Protein AF-A0A914NV13-F1 (afdb_monomer_lite)

Sequence (77 aa):
MFTLPWVDQHAINSALYPFKELLNLGIQPEFLEDACLHEEKLFRSMIKNGQSIYKMLTIFVENFIMNYEDSIRMFAK

Organism: Meloidogyne incognita (NCBI:txid6306)

pLDDT: mean 81.53, std 12.22, range [31.16, 90.56]

Foldseek 3Di:
DPPPPPVCPVLVCLQCVLVVVCVVLVDDPVLVVVLCVVQVVLSVCCSPPVVVLSVVLVCCCVPPVDDSSVSSVVVSD

Radius of gyration: 12.93 Å; chains: 1; bounding box: 28×24×41 Å

Structure (mmCIF, N/CA/C/O backbone):
data_AF-A0A914NV13-F1
#
_entry.id   AF-A0A914NV13-F1
#
loop_
_atom_site.group_PDB
_atom_site.id
_atom_site.type_symbol
_atom_site.label_atom_id
_atom_site.label_alt_id
_atom_site.label_comp_id
_atom_site.label_asym_id
_atom_site.label_entity_id
_atom_site.label_seq_id
_atom_s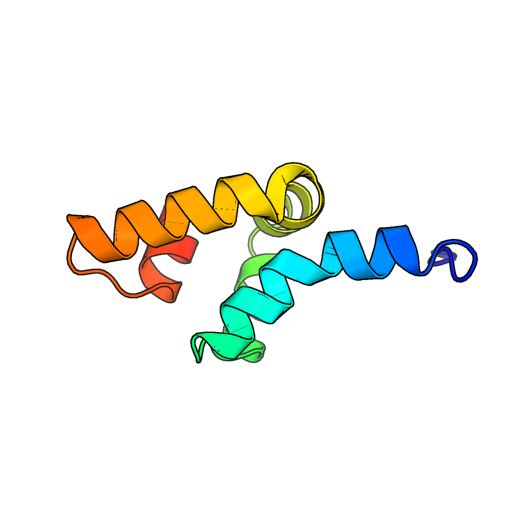ite.pdbx_PDB_ins_code
_atom_site.Cartn_x
_atom_site.Cartn_y
_atom_site.Cartn_z
_atom_site.occupancy
_atom_site.B_iso_or_equiv
_atom_site.auth_seq_id
_atom_site.auth_comp_id
_atom_site.auth_asym_id
_atom_site.auth_atom_id
_atom_site.pdbx_PDB_model_num
ATOM 1 N N . MET A 1 1 ? 7.951 1.735 -26.522 1.00 31.16 1 MET A N 1
ATOM 2 C CA . MET A 1 1 ? 8.176 0.358 -26.038 1.00 31.16 1 MET A CA 1
ATOM 3 C C . MET A 1 1 ? 8.707 0.470 -24.619 1.00 31.16 1 MET A C 1
ATOM 5 O O . MET A 1 1 ? 9.869 0.804 -24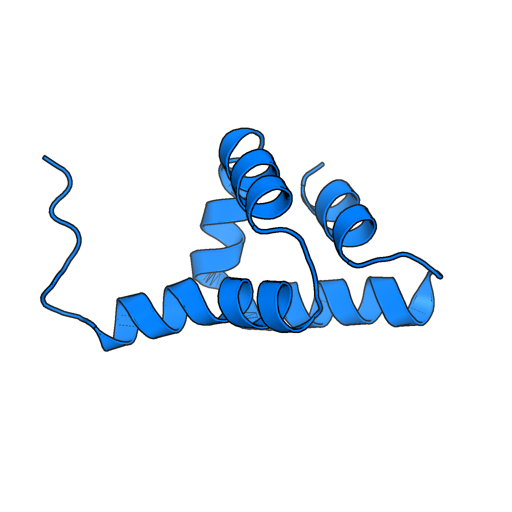.444 1.00 31.16 1 MET A O 1
ATOM 9 N N . PHE A 1 2 ? 7.841 0.338 -23.611 1.00 44.59 2 PHE A N 1
ATOM 10 C CA . PHE A 1 2 ? 8.291 0.281 -22.220 1.00 44.59 2 PHE A CA 1
ATOM 11 C C . PHE A 1 2 ? 8.903 -1.101 -22.011 1.00 44.59 2 PHE A C 1
ATOM 13 O O . PHE A 1 2 ? 8.187 -2.084 -21.846 1.00 44.59 2 PHE A O 1
ATOM 20 N N . THR A 1 3 ? 10.225 -1.203 -22.104 1.00 44.47 3 THR A N 1
ATOM 21 C CA . THR A 1 3 ? 10.933 -2.395 -21.646 1.00 44.47 3 THR A CA 1
ATOM 22 C C . THR A 1 3 ? 10.832 -2.396 -20.127 1.00 44.47 3 THR A C 1
ATOM 24 O O . THR A 1 3 ? 11.631 -1.746 -19.453 1.00 44.47 3 THR A O 1
ATOM 27 N N . LEU A 1 4 ? 9.814 -3.066 -19.577 1.00 48.53 4 LEU A N 1
ATOM 28 C CA . LEU A 1 4 ? 9.856 -3.467 -18.174 1.00 48.53 4 LEU A CA 1
ATOM 29 C C . LEU A 1 4 ? 11.189 -4.201 -17.979 1.00 48.53 4 LEU A C 1
ATOM 31 O O . LEU A 1 4 ? 11.480 -5.107 -18.768 1.00 48.53 4 LEU A O 1
ATOM 35 N N . PRO A 1 5 ? 12.027 -3.802 -17.010 1.00 47.22 5 PRO A N 1
ATOM 36 C CA . PRO A 1 5 ? 13.313 -4.430 -16.797 1.00 47.22 5 PRO A CA 1
ATOM 37 C C . PRO A 1 5 ? 13.061 -5.825 -16.227 1.00 47.22 5 PRO A C 1
ATOM 39 O O . PRO A 1 5 ? 13.099 -6.046 -15.025 1.00 47.22 5 PRO A O 1
ATOM 42 N N . TRP A 1 6 ? 12.843 -6.793 -17.115 1.00 52.91 6 TRP A N 1
ATOM 43 C CA . TRP A 1 6 ? 12.879 -8.226 -16.812 1.00 52.91 6 TRP A CA 1
ATOM 44 C C . TRP A 1 6 ? 14.219 -8.644 -16.177 1.00 52.91 6 TRP A C 1
ATOM 46 O O . TRP A 1 6 ? 14.341 -9.728 -15.625 1.00 52.91 6 TRP A O 1
ATOM 56 N N . VAL A 1 7 ? 15.220 -7.763 -16.258 1.00 55.66 7 VAL A N 1
ATOM 57 C CA . VAL A 1 7 ? 16.582 -7.934 -15.754 1.00 55.66 7 VAL A CA 1
ATOM 58 C C . VAL A 1 7 ? 16.680 -7.767 -14.232 1.00 55.66 7 VAL A C 1
ATOM 60 O O . VAL A 1 7 ? 17.595 -8.329 -13.642 1.00 55.66 7 VAL A O 1
ATOM 63 N N . ASP A 1 8 ? 15.752 -7.058 -13.573 1.00 69.69 8 ASP A N 1
ATOM 64 C CA . ASP A 1 8 ? 15.834 -6.819 -12.124 1.00 69.69 8 ASP A CA 1
ATOM 65 C C . ASP A 1 8 ? 14.541 -7.207 -11.397 1.00 69.69 8 ASP A C 1
ATOM 67 O O . ASP A 1 8 ? 13.704 -6.395 -10.992 1.00 69.69 8 ASP A O 1
ATOM 71 N N . GLN A 1 9 ? 14.385 -8.517 -11.232 1.00 75.69 9 GLN A N 1
ATOM 72 C CA . GLN A 1 9 ? 13.273 -9.123 -10.506 1.00 75.69 9 GLN A CA 1
ATOM 73 C C . GLN A 1 9 ? 13.228 -8.677 -9.037 1.00 75.69 9 GLN A C 1
ATOM 75 O O . GLN A 1 9 ? 12.155 -8.644 -8.434 1.00 75.69 9 GLN A O 1
ATOM 80 N N . HIS A 1 10 ? 14.372 -8.288 -8.467 1.00 76.44 10 HIS A N 1
ATOM 81 C CA . HIS A 1 10 ? 14.452 -7.730 -7.124 1.00 76.44 10 HIS A CA 1
ATOM 82 C C . HIS A 1 10 ? 13.854 -6.317 -7.078 1.00 76.44 10 HIS A C 1
ATOM 84 O O . HIS A 1 10 ? 13.025 -6.039 -6.211 1.00 76.44 10 HIS A O 1
ATOM 90 N N . ALA A 1 11 ? 14.183 -5.451 -8.041 1.00 74.69 11 ALA A N 1
ATOM 91 C CA . ALA A 1 11 ? 13.571 -4.128 -8.158 1.00 74.69 11 ALA A CA 1
ATOM 92 C C . ALA A 1 11 ? 12.053 -4.212 -8.366 1.00 74.69 11 ALA A C 1
ATOM 94 O O . ALA A 1 11 ? 11.312 -3.487 -7.704 1.00 74.69 11 ALA A O 1
ATOM 95 N N . ILE A 1 12 ? 11.576 -5.133 -9.212 1.00 79.00 12 ILE A N 1
ATOM 96 C CA . ILE A 1 12 ? 10.135 -5.358 -9.414 1.00 79.00 12 ILE A CA 1
ATOM 97 C C . ILE A 1 12 ? 9.472 -5.830 -8.116 1.00 79.00 12 ILE A C 1
ATOM 99 O O . ILE A 1 12 ? 8.449 -5.284 -7.712 1.00 79.00 12 ILE A O 1
ATOM 103 N N . ASN A 1 13 ? 10.052 -6.816 -7.430 1.00 80.06 13 ASN A N 1
ATOM 104 C CA . ASN A 1 13 ? 9.490 -7.320 -6.178 1.00 80.06 13 ASN A CA 1
ATOM 105 C C . ASN A 1 13 ? 9.461 -6.255 -5.077 1.00 80.06 13 ASN A C 1
ATOM 107 O O . ASN A 1 13 ? 8.483 -6.191 -4.337 1.00 80.06 13 A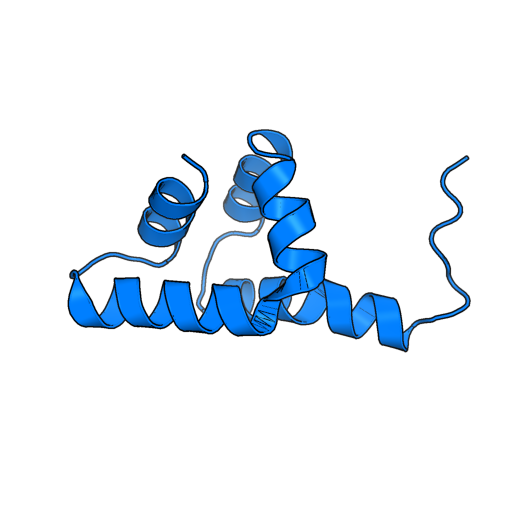SN A O 1
ATOM 111 N N . SER A 1 14 ? 10.491 -5.412 -4.999 1.00 80.12 14 SER A N 1
ATOM 112 C CA . SER A 1 14 ? 10.557 -4.296 -4.052 1.00 80.12 14 SER A CA 1
ATOM 113 C C . SER A 1 14 ? 9.516 -3.218 -4.375 1.00 80.12 14 SER A C 1
ATOM 115 O O . SER A 1 14 ? 8.798 -2.757 -3.493 1.00 80.12 14 SER A O 1
ATOM 117 N N . ALA A 1 15 ? 9.353 -2.885 -5.657 1.00 79.81 15 ALA A N 1
ATOM 118 C CA . ALA A 1 15 ? 8.353 -1.932 -6.127 1.00 79.81 15 ALA A CA 1
ATOM 119 C C . ALA A 1 15 ? 6.912 -2.413 -5.871 1.00 79.81 15 ALA A C 1
ATOM 121 O O . ALA A 1 15 ? 6.041 -1.624 -5.514 1.00 79.81 15 ALA A O 1
ATOM 122 N N . LEU A 1 16 ? 6.660 -3.716 -6.025 1.00 84.06 16 LEU A N 1
ATOM 123 C CA . LEU A 1 16 ? 5.340 -4.319 -5.824 1.00 84.06 16 LEU A CA 1
ATOM 124 C C . LEU A 1 16 ? 5.032 -4.663 -4.361 1.00 84.06 16 LEU A C 1
ATOM 126 O O . LEU A 1 16 ? 3.873 -4.905 -4.034 1.00 84.06 16 LEU A O 1
ATOM 130 N N . TYR A 1 17 ? 6.038 -4.687 -3.484 1.00 85.50 17 TYR A N 1
ATOM 131 C CA . TYR A 1 17 ? 5.885 -4.981 -2.058 1.00 85.50 17 TYR A CA 1
ATOM 132 C C . TYR A 1 17 ? 4.725 -4.226 -1.377 1.00 85.50 17 TYR A C 1
ATOM 134 O O . TYR A 1 17 ? 3.852 -4.890 -0.822 1.00 85.50 17 TYR A O 1
ATOM 142 N N . PRO A 1 18 ? 4.629 -2.882 -1.449 1.00 84.69 18 PRO A N 1
ATOM 143 C CA . PRO A 1 18 ? 3.561 -2.153 -0.764 1.00 84.69 18 PRO A CA 1
ATOM 144 C C . PRO A 1 18 ? 2.164 -2.506 -1.292 1.00 84.69 18 PRO A C 1
ATOM 146 O O . PRO A 1 18 ? 1.215 -2.546 -0.519 1.00 84.69 18 PRO A O 1
ATOM 149 N N . PHE A 1 19 ? 2.029 -2.823 -2.581 1.00 87.88 19 PHE A N 1
ATOM 150 C CA . PHE A 1 19 ? 0.757 -3.273 -3.145 1.00 87.88 19 PHE A CA 1
ATOM 151 C C . PHE A 1 19 ? 0.378 -4.662 -2.630 1.00 87.88 19 PHE A C 1
ATOM 153 O O . PHE A 1 19 ? -0.776 -4.886 -2.284 1.00 87.88 19 PHE A O 1
ATOM 160 N N . LYS A 1 20 ? 1.346 -5.581 -2.510 1.00 88.50 20 LYS A N 1
ATOM 161 C CA . LYS A 1 20 ? 1.110 -6.909 -1.922 1.00 88.50 20 LYS A CA 1
ATOM 162 C C . LYS A 1 20 ? 0.634 -6.813 -0.473 1.00 88.50 20 LYS A C 1
ATOM 164 O O . LYS A 1 20 ? -0.296 -7.519 -0.107 1.00 88.50 20 LYS A O 1
ATOM 169 N N . GLU A 1 21 ? 1.230 -5.932 0.328 1.00 88.62 21 GLU A N 1
ATOM 170 C CA . GLU A 1 21 ? 0.794 -5.707 1.713 1.00 88.62 21 GLU A CA 1
ATOM 171 C C . GLU A 1 21 ? -0.643 -5.175 1.775 1.00 88.62 21 GLU A C 1
ATOM 173 O O . GLU A 1 21 ? -1.469 -5.698 2.516 1.00 88.62 21 GLU A O 1
ATOM 178 N N . LEU A 1 22 ? -0.981 -4.192 0.937 1.00 87.94 22 LEU A N 1
ATOM 179 C CA . LEU A 1 22 ? -2.340 -3.649 0.857 1.00 87.94 22 LEU A CA 1
ATOM 180 C C . LEU A 1 22 ? -3.375 -4.700 0.420 1.00 87.94 22 LEU A C 1
ATOM 182 O O . LEU A 1 22 ? -4.469 -4.752 0.979 1.00 87.94 22 LEU A O 1
ATOM 186 N N . LEU A 1 23 ? -3.021 -5.580 -0.519 1.00 89.62 23 LEU A N 1
ATOM 187 C CA . LEU A 1 23 ? -3.867 -6.708 -0.920 1.00 89.62 23 LEU A CA 1
ATOM 188 C C . LEU A 1 23 ? -4.044 -7.729 0.215 1.00 89.62 23 LEU A C 1
ATOM 190 O O . LEU A 1 23 ? -5.155 -8.199 0.449 1.00 89.62 23 LEU A O 1
ATOM 194 N N . ASN A 1 24 ? -2.979 -8.040 0.964 1.00 89.25 24 ASN A N 1
ATOM 195 C CA . ASN A 1 24 ? -3.044 -8.939 2.123 1.00 89.25 24 ASN A CA 1
ATOM 196 C C . ASN A 1 24 ? -3.942 -8.394 3.246 1.00 89.25 24 ASN A C 1
ATOM 198 O O . ASN A 1 24 ? -4.507 -9.170 4.013 1.00 89.25 24 ASN A O 1
ATOM 202 N N . LEU A 1 25 ? -4.096 -7.071 3.328 1.00 85.00 25 LEU A N 1
ATOM 203 C CA . LEU A 1 25 ? -5.009 -6.396 4.253 1.00 85.00 25 LEU A CA 1
ATOM 204 C C . LEU A 1 25 ? -6.475 -6.406 3.786 1.00 85.00 25 LEU A C 1
ATOM 206 O O . LEU A 1 25 ? -7.342 -5.903 4.499 1.00 85.00 25 LEU A O 1
ATOM 210 N N . GLY A 1 26 ? -6.764 -6.985 2.618 1.00 85.69 26 GLY A N 1
ATOM 211 C CA . GLY A 1 26 ? -8.118 -7.141 2.085 1.00 85.69 26 GLY A 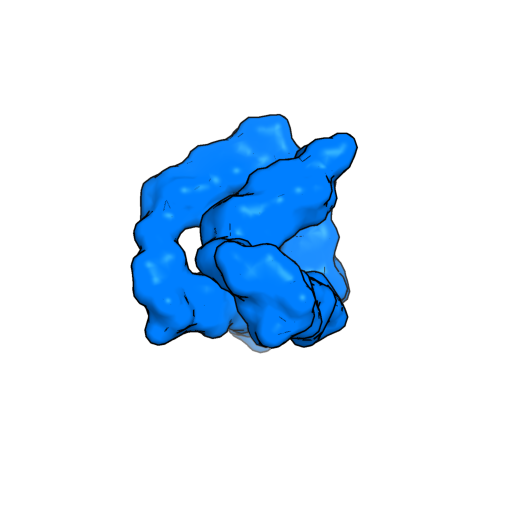CA 1
ATOM 212 C C . GLY A 1 26 ? -8.598 -5.988 1.204 1.00 85.69 26 GLY A C 1
ATOM 213 O O . GLY A 1 26 ? -9.778 -5.959 0.848 1.00 85.69 26 GLY A O 1
ATOM 214 N N . ILE A 1 27 ? -7.714 -5.054 0.831 1.00 89.62 27 ILE A N 1
ATOM 215 C CA . ILE A 1 27 ? -8.060 -4.010 -0.138 1.00 89.62 27 ILE A CA 1
ATOM 216 C C . ILE A 1 27 ? -8.294 -4.656 -1.500 1.00 89.62 27 ILE A C 1
ATOM 218 O O . ILE A 1 27 ? -7.517 -5.507 -1.937 1.00 89.62 27 ILE A O 1
ATOM 222 N N . GLN A 1 28 ? -9.363 -4.240 -2.172 1.00 90.50 28 G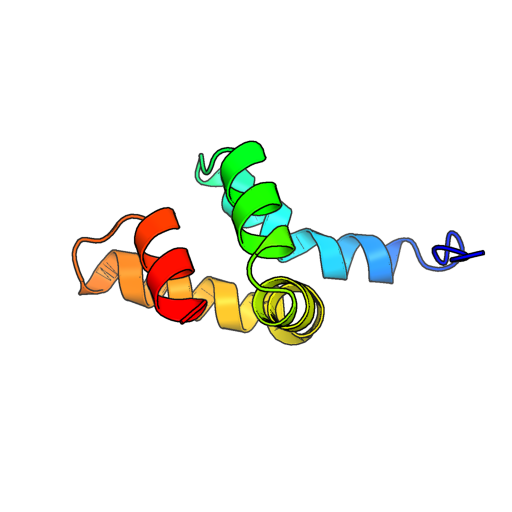LN A N 1
ATOM 223 C CA . GLN A 1 28 ? -9.703 -4.773 -3.483 1.00 90.50 28 GLN A CA 1
ATOM 224 C C . GLN A 1 28 ? -8.665 -4.335 -4.534 1.00 90.50 28 GLN A C 1
ATOM 226 O O . GLN A 1 28 ? -8.325 -3.146 -4.592 1.00 90.50 28 GLN A O 1
ATOM 231 N N . PRO A 1 29 ? -8.160 -5.254 -5.379 1.00 87.69 29 PRO A N 1
ATOM 232 C CA . PRO A 1 29 ? -7.256 -4.910 -6.475 1.00 87.69 29 PRO A CA 1
ATOM 233 C C . PRO A 1 29 ? -7.805 -3.793 -7.367 1.00 87.69 29 PRO A C 1
ATOM 235 O O . PRO A 1 29 ? -7.072 -2.869 -7.709 1.00 87.69 29 PRO A O 1
ATOM 238 N N . GLU A 1 30 ? -9.104 -3.829 -7.663 1.00 90.56 30 GLU A N 1
ATOM 239 C CA . GLU A 1 30 ? -9.800 -2.858 -8.507 1.00 90.56 30 GLU A CA 1
ATOM 240 C C . GLU A 1 30 ? -9.738 -1.451 -7.909 1.00 90.56 30 GLU A C 1
ATOM 242 O O . GLU A 1 30 ? -9.565 -0.477 -8.635 1.00 90.56 30 GLU A O 1
ATOM 247 N N . PHE A 1 31 ? -9.815 -1.336 -6.579 1.00 89.44 31 PHE A N 1
ATOM 248 C CA . PHE A 1 31 ? -9.662 -0.055 -5.894 1.00 89.44 31 PHE A CA 1
ATOM 249 C C . PHE A 1 31 ? -8.231 0.487 -6.018 1.00 89.44 31 PHE A C 1
ATOM 251 O O . PHE A 1 31 ? -8.039 1.680 -6.246 1.00 89.44 31 PHE A O 1
ATOM 258 N N . LEU A 1 32 ? -7.214 -0.370 -5.879 1.00 87.31 32 LEU A N 1
ATOM 259 C CA . LEU A 1 32 ? -5.813 0.045 -6.009 1.00 87.31 32 LEU A CA 1
ATOM 260 C C . LEU A 1 32 ? -5.473 0.462 -7.441 1.00 87.31 32 LEU A C 1
ATOM 262 O O . LEU A 1 32 ? -4.759 1.449 -7.630 1.00 87.31 32 LEU A O 1
ATOM 266 N N . GLU A 1 33 ? -5.978 -0.273 -8.432 1.00 88.12 33 GLU A N 1
ATOM 267 C CA . GLU A 1 33 ? -5.846 0.079 -9.845 1.00 88.12 33 GLU A CA 1
ATOM 268 C C . GLU A 1 33 ? -6.502 1.428 -10.130 1.00 88.12 33 GLU A C 1
ATOM 270 O O . GLU A 1 33 ? -5.843 2.324 -10.658 1.00 88.12 33 GLU A O 1
ATOM 275 N N . ASP A 1 34 ? -7.753 1.607 -9.705 1.00 87.81 34 ASP A N 1
ATOM 276 C CA . ASP A 1 34 ? -8.499 2.851 -9.871 1.00 87.81 34 ASP A CA 1
ATOM 277 C C . ASP A 1 34 ? -7.778 4.042 -9.224 1.00 87.81 34 ASP A C 1
ATOM 279 O O . ASP A 1 34 ? -7.539 5.056 -9.883 1.00 87.81 34 ASP A O 1
ATOM 283 N N . ALA A 1 35 ? -7.328 3.898 -7.976 1.00 85.81 35 ALA A N 1
ATOM 284 C CA . ALA A 1 35 ? -6.598 4.943 -7.263 1.00 85.81 35 ALA A CA 1
ATOM 285 C C . ALA A 1 35 ? -5.271 5.306 -7.953 1.00 85.81 35 ALA A C 1
ATOM 287 O O . ALA A 1 35 ? -4.903 6.479 -8.023 1.00 85.81 35 ALA A O 1
ATOM 288 N N . CYS A 1 36 ? -4.549 4.320 -8.492 1.00 85.62 36 CYS A N 1
ATOM 289 C CA . CYS A 1 36 ? -3.294 4.557 -9.208 1.00 85.62 36 CYS A CA 1
ATOM 290 C C . CYS A 1 36 ? -3.497 5.184 -10.593 1.00 85.62 36 CYS A C 1
ATOM 292 O O . CYS A 1 36 ? -2.626 5.928 -11.047 1.00 85.62 36 CYS A O 1
ATOM 294 N N . LEU A 1 37 ? -4.610 4.876 -11.266 1.00 84.88 37 LEU A N 1
ATOM 295 C CA . LEU A 1 37 ? -4.974 5.459 -12.558 1.00 84.88 37 LEU A CA 1
ATOM 296 C C . LEU A 1 37 ? -5.433 6.910 -12.413 1.00 84.88 37 LEU A C 1
ATOM 298 O O . LEU A 1 37 ? -5.061 7.748 -13.234 1.00 84.88 37 LEU A O 1
ATOM 302 N N . HIS A 1 38 ? -6.210 7.207 -11.372 1.00 83.88 38 HIS A N 1
ATOM 303 C CA . HIS A 1 38 ? -6.687 8.558 -11.096 1.00 83.88 38 HIS A CA 1
ATOM 304 C C . HIS A 1 38 ? -5.577 9.466 -10.557 1.00 83.88 38 HIS A C 1
ATOM 306 O O . HIS A 1 38 ? -5.512 10.632 -10.937 1.00 83.88 38 HIS A O 1
ATOM 312 N N . GLU A 1 39 ? -4.668 8.934 -9.735 1.00 84.12 39 GLU A N 1
ATOM 313 C CA . GLU A 1 39 ? -3.597 9.708 -9.106 1.00 84.12 39 GLU A CA 1
ATOM 314 C C . GLU A 1 39 ? -2.219 9.101 -9.401 1.00 84.12 39 GLU A C 1
ATOM 316 O O . GLU A 1 39 ? -1.626 8.374 -8.605 1.00 84.12 39 GLU A O 1
ATOM 321 N N . GLU A 1 40 ? -1.633 9.459 -10.547 1.00 80.00 40 GLU A N 1
ATOM 322 C CA . GLU A 1 40 ? -0.317 8.954 -10.981 1.00 80.00 40 GLU A CA 1
ATOM 323 C C . GLU A 1 40 ? 0.795 9.202 -9.933 1.00 80.00 40 GLU A C 1
ATOM 325 O O . GLU A 1 40 ? 1.765 8.441 -9.804 1.00 80.00 40 GLU A O 1
ATOM 330 N N . LYS A 1 41 ? 0.653 10.270 -9.135 1.00 83.69 41 LYS A N 1
ATOM 331 C CA . LYS A 1 41 ? 1.558 10.588 -8.022 1.00 83.69 41 LYS A CA 1
ATOM 332 C C . LYS A 1 41 ? 1.496 9.548 -6.908 1.00 83.69 41 LYS A C 1
ATOM 334 O O . LYS A 1 41 ? 2.546 9.263 -6.326 1.00 83.69 41 LYS A O 1
ATOM 339 N N . LEU A 1 42 ? 0.324 8.975 -6.632 1.00 83.56 42 LEU A N 1
ATOM 340 C CA . LEU A 1 42 ? 0.150 7.900 -5.658 1.00 83.56 42 LEU A CA 1
ATOM 341 C C . LEU A 1 42 ? 0.975 6.691 -6.089 1.00 83.56 42 LEU A C 1
ATOM 343 O O . LEU A 1 42 ? 1.841 6.245 -5.338 1.00 83.56 42 LEU A O 1
ATOM 347 N N . PHE A 1 43 ? 0.800 6.239 -7.333 1.00 83.88 43 PHE A N 1
ATOM 348 C CA . PHE A 1 43 ? 1.546 5.106 -7.879 1.00 83.88 43 PHE A CA 1
ATOM 349 C C . PHE A 1 43 ? 3.061 5.326 -7.785 1.00 83.88 43 PHE A C 1
ATOM 351 O O . PHE A 1 43 ? 3.792 4.508 -7.225 1.00 83.88 43 PHE A O 1
ATOM 358 N N . ARG A 1 44 ? 3.557 6.476 -8.259 1.00 84.50 44 ARG A N 1
ATOM 359 C CA . ARG A 1 44 ? 4.994 6.801 -8.207 1.00 84.50 44 ARG A CA 1
ATOM 360 C C . ARG A 1 44 ? 5.530 6.864 -6.778 1.00 84.50 44 ARG A C 1
ATOM 362 O O . ARG A 1 44 ? 6.664 6.448 -6.538 1.00 84.50 44 ARG A O 1
ATOM 369 N N . SER A 1 45 ? 4.742 7.391 -5.846 1.00 86.44 45 SER A N 1
ATOM 370 C CA . SER A 1 45 ? 5.125 7.495 -4.438 1.00 86.44 45 SER A CA 1
ATOM 371 C C . SER A 1 45 ? 5.172 6.119 -3.781 1.00 86.44 45 SER A C 1
ATOM 373 O O . SER A 1 45 ? 6.141 5.825 -3.086 1.00 86.44 45 SER A O 1
ATOM 375 N N . MET A 1 46 ? 4.203 5.249 -4.073 1.00 85.31 46 MET A N 1
ATOM 376 C CA . MET A 1 46 ? 4.169 3.859 -3.611 1.00 85.31 46 MET A CA 1
ATOM 377 C C . MET A 1 46 ? 5.376 3.064 -4.110 1.00 85.31 46 MET A C 1
ATOM 379 O O . MET A 1 46 ? 6.037 2.397 -3.323 1.00 85.31 46 MET A O 1
ATOM 383 N N . ILE A 1 47 ? 5.744 3.211 -5.383 1.00 85.00 47 ILE A N 1
ATOM 384 C CA . ILE A 1 47 ? 6.916 2.533 -5.955 1.00 85.00 47 ILE A CA 1
ATOM 385 C C . ILE A 1 47 ? 8.231 3.028 -5.324 1.00 85.00 47 ILE A C 1
ATOM 387 O O . ILE A 1 47 ? 9.142 2.235 -5.103 1.00 85.00 47 ILE A O 1
ATOM 391 N N . LYS A 1 48 ? 8.354 4.331 -5.027 1.00 84.88 48 LYS A N 1
ATOM 392 C CA . LYS A 1 48 ? 9.593 4.918 -4.476 1.00 84.88 48 LYS A CA 1
ATOM 393 C C . LYS A 1 48 ? 9.740 4.750 -2.964 1.00 84.88 48 LYS A C 1
ATOM 395 O O . LYS A 1 48 ? 10.840 4.504 -2.486 1.00 84.88 48 LYS A O 1
ATOM 400 N N . ASN A 1 49 ? 8.648 4.926 -2.225 1.00 85.69 49 ASN A N 1
ATOM 401 C CA . ASN A 1 49 ? 8.631 5.075 -0.768 1.00 85.69 49 ASN A CA 1
ATOM 402 C C . ASN A 1 49 ? 7.614 4.132 -0.103 1.00 85.69 49 ASN A C 1
ATOM 404 O O . ASN A 1 49 ? 7.095 4.440 0.971 1.00 85.69 49 ASN A O 1
ATOM 408 N N . GLY A 1 50 ? 7.325 2.988 -0.728 1.00 83.38 50 GLY A N 1
ATOM 409 C CA . GLY A 1 50 ? 6.243 2.079 -0.348 1.00 83.38 50 GLY A CA 1
ATOM 410 C C . GLY A 1 50 ? 6.194 1.706 1.129 1.00 83.38 50 GLY A C 1
ATOM 411 O O . GLY A 1 50 ? 5.131 1.773 1.732 1.00 83.38 50 GLY A O 1
ATOM 412 N N . GLN A 1 51 ? 7.337 1.390 1.746 1.00 83.88 51 GLN A N 1
ATOM 413 C CA . GLN A 1 51 ? 7.386 1.068 3.179 1.00 83.88 51 GLN A CA 1
ATOM 414 C C . GLN A 1 51 ? 6.984 2.247 4.074 1.00 83.88 51 GLN A C 1
ATOM 416 O O . GLN A 1 51 ? 6.299 2.060 5.079 1.00 83.88 51 GLN A O 1
ATOM 421 N N . SER A 1 52 ? 7.415 3.461 3.732 1.00 87.50 52 SER A N 1
ATOM 422 C CA . SER A 1 52 ? 7.091 4.665 4.501 1.00 87.50 52 SER A CA 1
ATOM 423 C C . SER A 1 52 ? 5.620 5.035 4.352 1.00 87.50 52 SER A C 1
ATOM 425 O O . SER A 1 52 ? 4.978 5.386 5.338 1.00 87.50 52 SER A O 1
ATOM 427 N N . ILE A 1 53 ? 5.077 4.915 3.137 1.00 86.25 53 ILE A N 1
ATOM 428 C CA . ILE A 1 53 ? 3.659 5.184 2.875 1.00 86.25 53 ILE A CA 1
ATOM 429 C C . ILE A 1 53 ? 2.794 4.134 3.558 1.00 86.25 53 ILE A C 1
ATOM 431 O O . ILE A 1 53 ? 1.840 4.498 4.230 1.00 86.25 53 ILE A O 1
ATOM 435 N N . TYR A 1 54 ? 3.170 2.857 3.486 1.00 86.06 54 TYR A N 1
ATOM 436 C CA . TYR A 1 54 ? 2.486 1.794 4.214 1.00 86.06 54 TYR A CA 1
ATOM 437 C C . TYR A 1 54 ? 2.394 2.104 5.714 1.00 86.06 54 TYR A C 1
ATOM 439 O O . TYR A 1 54 ? 1.300 2.134 6.266 1.00 86.06 54 TYR A O 1
ATOM 447 N N . LYS A 1 55 ? 3.519 2.454 6.355 1.00 87.69 55 LYS A N 1
ATOM 448 C CA . LYS A 1 55 ? 3.530 2.864 7.770 1.00 87.69 55 LYS A CA 1
ATOM 449 C C . LYS A 1 55 ? 2.627 4.067 8.042 1.00 87.69 55 LYS A C 1
ATOM 451 O O . LYS A 1 55 ? 1.939 4.089 9.055 1.00 87.69 55 LYS A O 1
ATOM 456 N N . MET A 1 56 ? 2.625 5.062 7.156 1.00 87.69 56 MET A N 1
ATOM 457 C CA . MET A 1 56 ? 1.748 6.228 7.281 1.00 87.69 56 MET A CA 1
ATOM 458 C C . MET A 1 56 ? 0.266 5.834 7.193 1.00 87.69 56 MET A C 1
ATOM 460 O O . MET A 1 56 ? -0.525 6.278 8.020 1.00 87.69 56 MET A O 1
ATOM 464 N N . LEU A 1 57 ? -0.104 4.968 6.245 1.00 88.38 57 LEU A N 1
ATOM 465 C CA . LEU A 1 57 ? -1.468 4.456 6.110 1.00 88.38 57 LEU A CA 1
ATOM 466 C C . LEU A 1 57 ? -1.891 3.669 7.357 1.00 88.38 57 LEU A C 1
ATOM 468 O O . LEU A 1 57 ? -2.998 3.876 7.844 1.00 88.38 57 LEU A O 1
ATOM 472 N N . THR A 1 58 ? -1.011 2.831 7.913 1.00 87.44 58 THR A N 1
ATOM 473 C CA . THR A 1 58 ? -1.267 2.120 9.176 1.00 87.44 58 THR A CA 1
ATOM 474 C C . THR A 1 58 ? -1.522 3.095 10.325 1.00 87.44 58 THR A C 1
ATOM 476 O O . THR A 1 58 ? -2.511 2.943 11.035 1.00 87.44 58 THR A O 1
ATOM 479 N N . ILE A 1 59 ? -0.709 4.151 10.461 1.00 88.94 59 ILE A N 1
ATOM 480 C CA . ILE A 1 59 ? -0.927 5.197 11.473 1.00 88.94 59 ILE A CA 1
ATOM 481 C C . ILE A 1 59 ? -2.305 5.843 11.294 1.00 88.94 59 ILE A C 1
ATOM 483 O O . ILE A 1 59 ? -3.003 6.068 12.283 1.00 88.94 59 ILE A O 1
ATOM 487 N N . PHE A 1 60 ? -2.723 6.127 10.059 1.00 88.69 60 PHE A N 1
ATOM 488 C CA . PHE A 1 60 ? -4.043 6.695 9.805 1.00 88.69 60 PHE A CA 1
ATOM 489 C C . PHE A 1 60 ? -5.174 5.753 10.220 1.00 88.69 60 PHE A C 1
ATOM 491 O O . PHE A 1 60 ? -6.076 6.167 10.947 1.00 88.69 60 PHE A O 1
ATOM 498 N N . VAL A 1 61 ? -5.087 4.477 9.848 1.00 88.44 61 VAL A N 1
ATOM 499 C CA . VAL A 1 61 ? -6.079 3.459 10.223 1.00 88.44 61 VAL A CA 1
ATOM 500 C C . VAL A 1 61 ? -6.181 3.308 11.743 1.00 88.44 61 VAL A C 1
ATOM 502 O O . VAL A 1 61 ? -7.280 3.330 12.295 1.00 88.44 61 VAL A O 1
ATOM 505 N N . GLU A 1 62 ? -5.043 3.217 12.431 1.00 89.38 62 GLU A N 1
ATOM 506 C CA . GLU A 1 62 ? -4.987 2.990 13.879 1.00 89.38 62 GLU A CA 1
ATOM 507 C C . GLU A 1 62 ? -5.461 4.194 14.702 1.00 89.38 62 GLU A C 1
ATOM 509 O O . GLU A 1 62 ? -6.071 4.013 15.754 1.00 89.38 62 GLU A O 1
ATOM 514 N N . ASN A 1 63 ? -5.195 5.423 14.243 1.00 89.62 63 ASN A N 1
ATOM 515 C CA . ASN A 1 63 ? -5.429 6.629 15.045 1.00 89.62 63 ASN A CA 1
ATOM 516 C C . ASN A 1 63 ? -6.715 7.383 14.683 1.00 89.62 63 ASN A C 1
ATOM 518 O O . ASN A 1 63 ? -7.191 8.176 15.493 1.00 89.62 63 ASN A O 1
ATOM 522 N N . PHE A 1 64 ? -7.284 7.163 13.493 1.00 85.50 64 PHE A N 1
ATOM 523 C CA . PHE A 1 64 ? -8.397 7.975 12.983 1.00 85.50 64 PHE A CA 1
ATOM 524 C C . PHE A 1 64 ? -9.666 7.177 12.648 1.00 85.50 64 PHE A C 1
ATOM 526 O O . PHE A 1 64 ? -10.574 7.733 12.036 1.00 85.50 64 PHE A O 1
ATOM 533 N N . ILE A 1 65 ? -9.766 5.906 13.070 1.00 82.25 65 ILE A N 1
ATOM 534 C CA . ILE A 1 65 ? -10.944 5.039 12.839 1.00 82.25 65 ILE A CA 1
ATOM 535 C C . ILE A 1 65 ? -11.337 5.031 11.347 1.00 82.25 65 ILE A C 1
ATOM 537 O O . ILE A 1 65 ? -12.506 5.141 10.981 1.00 82.25 65 ILE A O 1
ATOM 541 N N . MET A 1 66 ? -10.34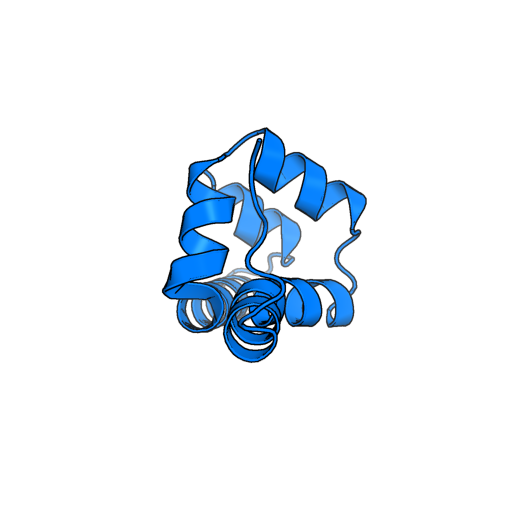0 4.946 10.470 1.00 86.69 66 MET A N 1
ATOM 542 C CA . MET A 1 66 ? -10.541 4.871 9.025 1.00 86.69 66 MET A CA 1
ATOM 543 C C . MET A 1 66 ? -10.056 3.527 8.498 1.00 86.69 66 MET A C 1
ATOM 545 O O . MET A 1 66 ? -9.189 2.895 9.096 1.00 86.69 66 MET A O 1
ATOM 549 N N . ASN A 1 67 ? -10.630 3.065 7.391 1.00 88.94 67 ASN A N 1
ATOM 550 C CA . ASN A 1 67 ? -10.105 1.896 6.691 1.00 88.94 67 ASN A CA 1
ATOM 551 C C . ASN A 1 67 ? -8.941 2.313 5.771 1.00 88.94 67 ASN A C 1
ATOM 553 O O . ASN A 1 67 ? -8.718 3.497 5.514 1.00 88.94 67 ASN A O 1
ATOM 557 N N . TYR A 1 68 ? -8.188 1.335 5.266 1.00 88.50 68 TYR A N 1
ATOM 558 C CA . TYR A 1 68 ? -7.047 1.620 4.398 1.00 88.50 68 TYR A CA 1
ATOM 559 C C . TYR A 1 68 ? -7.436 2.324 3.088 1.00 88.50 68 TYR A C 1
ATOM 561 O O . TYR A 1 68 ? -6.647 3.122 2.588 1.00 88.50 68 TYR A O 1
ATOM 569 N N . GLU A 1 69 ? -8.629 2.077 2.538 1.00 88.50 69 GLU A N 1
ATOM 570 C CA . GLU A 1 69 ? -9.089 2.763 1.324 1.00 88.50 69 GLU A CA 1
ATOM 571 C C . GLU A 1 69 ? -9.295 4.259 1.565 1.00 88.50 69 GLU A C 1
ATOM 573 O O . GLU A 1 69 ? -8.859 5.086 0.766 1.00 88.50 69 GLU A O 1
ATOM 578 N N . ASP A 1 70 ? -9.911 4.619 2.688 1.00 88.38 70 ASP A N 1
ATOM 579 C CA . ASP A 1 70 ? -10.136 6.005 3.083 1.00 88.38 70 ASP A CA 1
ATOM 580 C C . ASP A 1 70 ? -8.811 6.716 3.380 1.00 88.38 70 ASP A C 1
ATOM 582 O O . ASP A 1 70 ? -8.610 7.845 2.927 1.00 88.38 70 ASP A O 1
ATOM 586 N N . SER A 1 71 ? -7.861 6.028 4.024 1.00 88.75 71 SER A N 1
ATOM 587 C CA . SER A 1 71 ? -6.485 6.515 4.192 1.00 88.75 71 SER A CA 1
ATOM 588 C C . SER A 1 71 ? -5.804 6.790 2.846 1.00 88.75 71 SER A C 1
ATOM 590 O O . SER A 1 71 ? -5.138 7.813 2.684 1.00 88.75 71 SER A O 1
ATOM 592 N N . ILE A 1 72 ? -5.979 5.903 1.858 1.00 88.25 72 ILE A N 1
ATOM 593 C CA . ILE A 1 72 ? -5.423 6.069 0.507 1.00 88.25 72 ILE A CA 1
ATOM 594 C C . ILE A 1 72 ? -6.083 7.251 -0.208 1.00 88.25 72 ILE A C 1
ATOM 596 O O . ILE A 1 72 ? -5.373 8.088 -0.759 1.00 88.25 72 ILE A O 1
ATOM 600 N N . ARG A 1 73 ? -7.416 7.376 -0.152 1.00 86.31 73 ARG A N 1
ATOM 601 C CA . ARG A 1 73 ? -8.154 8.521 -0.719 1.00 86.31 73 ARG A CA 1
ATOM 602 C C . ARG A 1 73 ? -7.709 9.846 -0.099 1.00 86.31 73 ARG A C 1
ATOM 604 O O . ARG A 1 73 ? -7.646 10.855 -0.794 1.00 86.31 73 ARG A O 1
ATOM 611 N N . MET A 1 74 ? -7.404 9.851 1.198 1.00 84.38 74 MET A N 1
ATOM 612 C CA . MET A 1 74 ? -6.895 11.027 1.900 1.00 84.38 74 MET A CA 1
ATOM 613 C C . MET A 1 74 ? -5.462 11.373 1.482 1.00 84.38 74 MET A C 1
ATOM 615 O O . MET A 1 74 ? -5.156 12.547 1.314 1.00 84.38 74 MET A O 1
ATOM 619 N N . PHE A 1 75 ? -4.600 10.372 1.293 1.00 81.75 75 PHE A N 1
ATOM 620 C CA . PHE A 1 75 ? -3.215 10.569 0.853 1.00 81.75 75 PHE A CA 1
ATOM 621 C C . PHE A 1 75 ? -3.101 10.976 -0.625 1.00 81.75 75 PHE A C 1
ATOM 623 O O . PHE A 1 75 ? -2.141 11.637 -1.010 1.00 81.75 75 PHE A O 1
ATOM 630 N N . ALA A 1 76 ? -4.053 10.555 -1.457 1.00 77.62 76 ALA A N 1
ATOM 631 C CA . ALA A 1 76 ? -4.053 10.811 -2.893 1.00 77.62 76 ALA A CA 1
ATOM 632 C C . ALA A 1 76 ? -4.572 12.216 -3.278 1.00 77.62 76 ALA A C 1
ATOM 634 O O . ALA A 1 76 ? -4.439 12.597 -4.436 1.00 77.62 76 ALA A O 1
ATOM 635 N N . LYS A 1 77 ? -5.130 12.980 -2.327 1.00 63.38 77 LYS A N 1
ATOM 636 C CA . LYS A 1 77 ? -5.530 14.391 -2.495 1.00 63.38 77 LYS A CA 1
ATOM 637 C C . LYS A 1 77 ? -4.364 15.358 -2.300 1.00 63.38 77 LYS A C 1
ATOM 639 O O . LYS A 1 77 ? -4.346 16.382 -3.019 1.00 63.38 77 LYS A O 1
#

Secondary structure (DSSP, 8-state):
-----TT-HHHHHHHHHHHHHHHHTT--HHHHHHHHHH-HHHHHHHHHHHHHHHHHHHHHHHHHT--HHHHHHHHT-